Protein AF-A0A3G9IHD8-F1 (afdb_monomer_lite)

Structure (mmCIF, N/CA/C/O backbone):
data_AF-A0A3G9IHD8-F1
#
_entry.id   AF-A0A3G9IHD8-F1
#
loop_
_atom_site.group_PDB
_atom_site.id
_atom_site.type_symbol
_atom_site.label_atom_id
_atom_site.label_alt_id
_atom_site.label_comp_id
_atom_site.label_asym_id
_atom_site.label_entity_id
_atom_site.label_seq_id
_atom_site.pdbx_PDB_ins_code
_atom_site.Cartn_x
_atom_site.Cartn_y
_atom_site.Cartn_z
_atom_site.occupancy
_atom_site.B_iso_or_equiv
_atom_site.auth_seq_id
_atom_site.auth_comp_id
_atom_site.auth_asym_id
_atom_site.auth_atom_id
_atom_site.pdbx_PDB_model_num
ATOM 1 N N . MET A 1 1 ? -24.654 1.589 18.940 1.00 43.84 1 MET A N 1
ATOM 2 C CA . MET A 1 1 ? -23.706 0.484 19.197 1.00 43.84 1 MET A CA 1
ATOM 3 C C . MET A 1 1 ? -22.509 1.143 19.850 1.00 43.84 1 MET A C 1
ATOM 5 O O . MET A 1 1 ? -22.102 2.148 19.286 1.00 43.84 1 MET A O 1
ATOM 9 N N . PRO A 1 2 ? -22.046 0.743 21.045 1.00 43.19 2 PRO A N 1
ATOM 10 C CA . PRO A 1 2 ? -20.922 1.435 21.656 1.00 43.19 2 PRO A CA 1
ATOM 11 C C . PRO A 1 2 ? -19.673 1.241 20.790 1.00 43.19 2 PRO A C 1
ATOM 13 O O . PRO A 1 2 ? -19.374 0.123 20.369 1.00 43.19 2 PRO A O 1
ATOM 16 N N . ASP A 1 3 ? -19.035 2.371 20.500 1.00 48.75 3 ASP A N 1
ATOM 17 C CA . ASP A 1 3 ? -17.799 2.570 19.748 1.00 48.75 3 ASP A CA 1
ATOM 18 C C . ASP A 1 3 ? -16.581 2.036 20.517 1.00 48.75 3 ASP A C 1
ATOM 20 O O . ASP A 1 3 ? -15.739 2.809 20.971 1.00 48.75 3 ASP A O 1
ATOM 24 N N . ASP A 1 4 ? -16.442 0.720 20.660 1.00 52.81 4 ASP A N 1
ATOM 25 C CA . ASP A 1 4 ? -15.159 0.145 21.086 1.00 52.81 4 ASP A CA 1
ATOM 26 C C . ASP A 1 4 ? -14.214 0.086 19.875 1.00 52.81 4 ASP A C 1
ATOM 28 O O . ASP A 1 4 ? -13.868 -0.980 19.361 1.00 52.81 4 ASP A O 1
ATOM 32 N N . ALA A 1 5 ? -13.831 1.261 19.366 1.00 62.56 5 ALA A N 1
ATOM 33 C CA . ALA A 1 5 ? -12.695 1.356 18.464 1.00 62.56 5 ALA A CA 1
ATOM 34 C C . ALA A 1 5 ? -11.456 0.854 19.229 1.00 62.56 5 ALA A C 1
ATOM 36 O O . ALA A 1 5 ? -11.231 1.292 20.362 1.00 62.56 5 ALA A O 1
ATOM 37 N N . PRO A 1 6 ? -10.668 -0.082 18.669 1.00 67.94 6 PRO A N 1
ATOM 38 C CA . PRO A 1 6 ? -9.486 -0.589 19.351 1.00 67.94 6 PRO A CA 1
ATOM 39 C C . PRO A 1 6 ? -8.554 0.577 19.692 1.00 67.94 6 PRO A C 1
ATOM 41 O O . PRO A 1 6 ? -8.315 1.446 18.857 1.00 67.94 6 PRO A O 1
ATOM 44 N N . GLU A 1 7 ? -8.031 0.598 20.918 1.00 79.88 7 GLU A N 1
ATOM 45 C CA . GLU A 1 7 ? -7.058 1.606 21.335 1.00 79.88 7 GLU A CA 1
ATOM 46 C C . GLU A 1 7 ? -5.774 1.417 20.514 1.00 79.88 7 GLU A C 1
ATOM 48 O O . GLU A 1 7 ? -5.081 0.400 20.633 1.00 79.88 7 GLU A O 1
ATOM 53 N N . LEU A 1 8 ? -5.501 2.365 19.615 1.00 86.12 8 LEU A N 1
ATOM 54 C CA . LEU A 1 8 ? -4.355 2.304 18.716 1.00 86.12 8 LEU A CA 1
ATOM 55 C C . LEU A 1 8 ? -3.126 2.954 19.365 1.00 86.12 8 LEU A C 1
ATOM 57 O O . LEU A 1 8 ? -3.254 3.986 20.026 1.00 86.12 8 LEU A O 1
ATOM 61 N N . PRO A 1 9 ? -1.925 2.381 19.165 1.00 87.44 9 PRO A N 1
ATOM 62 C CA . PRO A 1 9 ? -0.672 3.038 19.515 1.00 87.44 9 PRO A CA 1
ATOM 63 C C . PRO A 1 9 ? -0.534 4.436 18.896 1.00 87.44 9 PRO A C 1
ATOM 65 O O . PRO A 1 9 ? -1.052 4.711 17.813 1.00 87.44 9 PRO A O 1
ATOM 68 N N . GLU A 1 10 ? 0.236 5.301 19.558 1.00 87.56 10 GLU A N 1
ATOM 69 C CA . GLU A 1 10 ? 0.576 6.626 19.038 1.00 87.56 10 GLU A CA 1
ATOM 70 C C . GLU A 1 10 ? 1.268 6.526 17.667 1.00 87.56 10 GLU A C 1
ATOM 72 O O . GLU A 1 10 ? 2.148 5.690 17.455 1.00 87.56 10 GLU A O 1
ATOM 77 N N . GLY A 1 11 ? 0.856 7.380 16.726 1.00 86.44 11 GLY A N 1
ATOM 78 C CA . GLY A 1 11 ? 1.380 7.401 15.357 1.00 86.44 11 GLY A CA 1
ATOM 79 C C . GLY A 1 11 ? 0.666 6.467 14.376 1.00 86.44 11 GLY A C 1
ATOM 80 O O . GLY A 1 11 ? 0.980 6.508 13.188 1.00 86.44 11 GLY A O 1
ATOM 81 N N . ILE A 1 12 ? -0.306 5.667 14.830 1.00 92.38 12 ILE A N 1
ATOM 82 C CA . ILE A 1 12 ? -1.180 4.896 13.940 1.00 92.38 12 ILE A CA 1
ATOM 83 C C . ILE A 1 12 ? -2.451 5.695 13.667 1.00 92.38 12 ILE A C 1
ATOM 85 O O . ILE A 1 12 ? -3.215 6.013 14.578 1.00 92.38 12 ILE A O 1
ATOM 89 N N . ASP A 1 13 ? -2.683 5.993 12.392 1.00 93.50 13 ASP A N 1
ATOM 90 C CA . ASP A 1 13 ? -3.880 6.692 11.944 1.00 93.50 13 ASP A CA 1
ATOM 91 C C . ASP A 1 13 ? -5.011 5.683 11.654 1.00 93.50 13 ASP A C 1
ATOM 93 O O . ASP A 1 13 ? -4.870 4.844 10.755 1.00 93.50 13 ASP A O 1
ATOM 97 N N . PRO A 1 14 ? -6.151 5.746 12.371 1.00 93.62 14 PRO A N 1
ATOM 98 C CA . PRO A 1 14 ? -7.280 4.848 12.138 1.00 93.62 14 PRO A CA 1
ATOM 99 C C . PRO A 1 14 ? -7.913 5.000 10.745 1.00 93.62 14 PRO A C 1
ATOM 101 O O . PRO A 1 14 ? -8.619 4.094 10.296 1.00 93.62 14 PRO A O 1
ATOM 104 N N . SER A 1 15 ? -7.684 6.119 10.049 1.00 95.69 15 SER A N 1
ATOM 105 C CA . SER A 1 15 ? -8.157 6.316 8.677 1.00 95.69 15 SER A CA 1
ATOM 106 C C . SER A 1 15 ? -7.394 5.457 7.670 1.00 95.69 15 SER A C 1
ATOM 108 O O . SER A 1 15 ? -7.948 5.118 6.629 1.00 95.69 15 SER A O 1
ATOM 110 N N . LEU A 1 16 ? -6.171 5.015 7.982 1.00 96.56 16 LEU A N 1
ATOM 111 C CA . LEU A 1 16 ? -5.331 4.199 7.101 1.00 96.56 16 LEU A CA 1
ATOM 112 C C . LEU A 1 16 ? -5.588 2.693 7.265 1.00 96.56 16 LEU A C 1
ATOM 114 O O . LEU A 1 16 ? -4.653 1.888 7.314 1.00 96.56 16 LEU A O 1
ATOM 118 N N . TRP A 1 17 ? -6.860 2.300 7.365 1.00 96.06 17 TRP A N 1
ATOM 119 C CA . TRP A 1 17 ? -7.224 0.900 7.552 1.00 96.06 17 TRP A CA 1
ATOM 120 C C . TRP A 1 17 ? -7.157 0.091 6.249 1.00 96.06 17 TRP A C 1
ATOM 122 O O . TRP A 1 17 ? -7.548 0.548 5.172 1.00 96.06 17 TRP A O 1
ATOM 132 N N . ILE A 1 18 ? -6.716 -1.158 6.381 1.00 96.25 18 ILE A N 1
ATOM 133 C CA . ILE A 1 18 ? -6.695 -2.193 5.347 1.00 96.25 18 ILE A CA 1
ATOM 134 C C . ILE A 1 18 ? -7.279 -3.498 5.896 1.00 96.25 18 ILE A C 1
ATOM 136 O O . ILE A 1 18 ? -7.372 -3.697 7.106 1.00 96.25 18 ILE A O 1
ATOM 140 N N . ARG A 1 19 ? -7.656 -4.419 5.014 1.00 94.94 19 ARG A N 1
ATOM 141 C CA . ARG A 1 19 ? -7.998 -5.801 5.359 1.00 94.94 19 ARG A CA 1
ATOM 142 C C . ARG A 1 19 ? -7.054 -6.751 4.654 1.00 94.94 19 ARG A C 1
ATOM 144 O O . ARG A 1 19 ? -6.878 -6.670 3.441 1.00 94.94 19 ARG A O 1
ATOM 151 N N . THR A 1 20 ? -6.513 -7.689 5.417 1.00 92.12 20 THR A N 1
ATOM 152 C CA . THR A 1 20 ? -5.655 -8.764 4.918 1.00 92.12 20 THR A CA 1
ATOM 153 C C . THR A 1 20 ? -6.279 -10.121 5.230 1.00 92.12 20 THR A C 1
ATOM 155 O O . THR A 1 20 ? -7.063 -10.265 6.175 1.00 92.12 20 THR A O 1
ATOM 158 N N . ALA A 1 21 ? -5.914 -11.153 4.465 1.00 83.56 21 ALA A N 1
ATOM 159 C CA . ALA A 1 21 ? -6.394 -12.515 4.718 1.00 83.56 21 ALA A CA 1
ATOM 160 C C . ALA A 1 21 ? -5.950 -13.068 6.092 1.00 83.56 21 ALA A C 1
ATOM 162 O O . ALA A 1 21 ? -6.582 -13.978 6.621 1.00 83.56 21 ALA A O 1
ATOM 163 N N . GLY A 1 22 ? -4.863 -12.534 6.668 1.00 75.25 22 GLY A N 1
ATOM 164 C CA . GLY A 1 22 ? -4.213 -13.089 7.858 1.00 75.25 22 GLY A CA 1
ATOM 165 C C . GLY A 1 22 ? -4.799 -12.656 9.207 1.00 75.25 22 GLY A C 1
ATOM 166 O O . GLY A 1 22 ? -4.720 -13.430 10.160 1.00 75.25 22 GLY A O 1
ATOM 167 N N . CYS A 1 23 ? -5.358 -11.445 9.321 1.00 75.94 23 CYS A N 1
ATOM 168 C CA . CYS A 1 23 ? -5.965 -10.953 10.573 1.00 75.94 23 CYS A CA 1
ATOM 169 C C . CYS A 1 23 ? -7.504 -11.098 10.533 1.00 75.94 23 CYS A C 1
ATOM 171 O O . CYS A 1 23 ? -8.114 -11.330 11.574 1.00 75.94 23 CYS A O 1
ATOM 173 N N . GLY A 1 24 ? -8.142 -11.028 9.352 1.00 72.06 24 GLY A N 1
ATOM 174 C CA . GLY A 1 24 ? -9.606 -11.143 9.191 1.00 72.06 24 GLY A CA 1
ATOM 175 C C . GLY A 1 24 ? -10.404 -9.924 9.683 1.00 72.06 24 GLY A C 1
ATOM 176 O O . GLY A 1 24 ? -11.623 -9.876 9.532 1.00 72.06 24 GLY A O 1
ATOM 177 N N . TRP A 1 25 ? -9.707 -8.927 10.228 1.00 83.88 25 TRP A N 1
ATOM 178 C CA . TRP A 1 25 ? -10.220 -7.652 10.720 1.00 83.88 25 TRP A CA 1
ATOM 179 C C . TRP A 1 25 ? -9.425 -6.493 10.101 1.00 83.88 25 TRP A C 1
ATOM 181 O O . TRP A 1 25 ? -8.554 -6.718 9.262 1.00 83.88 25 TRP A O 1
ATOM 191 N N . ALA A 1 26 ? -9.741 -5.254 10.490 1.00 91.25 26 ALA A N 1
ATOM 192 C CA . ALA A 1 26 ? -8.976 -4.086 10.068 1.00 91.25 26 ALA A CA 1
ATOM 193 C C . ALA A 1 26 ? -7.564 -4.088 10.685 1.00 91.25 26 ALA A C 1
ATOM 195 O O . ALA A 1 26 ? -7.411 -4.174 11.907 1.00 91.25 26 ALA A O 1
ATOM 196 N N . ASP A 1 27 ? -6.567 -3.966 9.814 1.00 94.81 27 ASP A N 1
ATOM 197 C CA . ASP A 1 27 ? -5.173 -3.639 10.112 1.00 94.81 27 ASP A CA 1
ATOM 198 C C . ASP A 1 27 ? -4.909 -2.182 9.697 1.00 94.81 27 ASP A C 1
ATOM 200 O O . ASP A 1 27 ? -5.689 -1.614 8.935 1.00 94.81 27 ASP A O 1
ATOM 204 N N . TYR A 1 28 ? -3.817 -1.566 10.153 1.00 95.88 28 TYR A N 1
ATOM 205 C CA . TYR A 1 28 ? -3.544 -0.143 9.895 1.00 95.88 28 TYR A CA 1
ATOM 206 C C . TYR A 1 28 ? -2.148 0.083 9.336 1.00 95.88 28 TYR A C 1
ATOM 208 O O . TYR A 1 28 ? -1.170 -0.383 9.922 1.00 95.88 28 TYR A O 1
ATOM 216 N N . LEU A 1 29 ? -2.052 0.807 8.222 1.00 96.00 29 LEU A N 1
ATOM 217 C CA . LEU A 1 29 ? -0.778 1.191 7.615 1.00 96.00 29 LEU A CA 1
ATOM 218 C C . LEU A 1 29 ? -0.108 2.295 8.430 1.00 96.00 29 LEU A C 1
ATOM 220 O O . LEU A 1 29 ? -0.768 3.235 8.868 1.00 96.00 29 LEU A O 1
ATOM 224 N N . PHE A 1 30 ? 1.211 2.203 8.602 1.00 93.06 30 PHE A N 1
ATOM 225 C 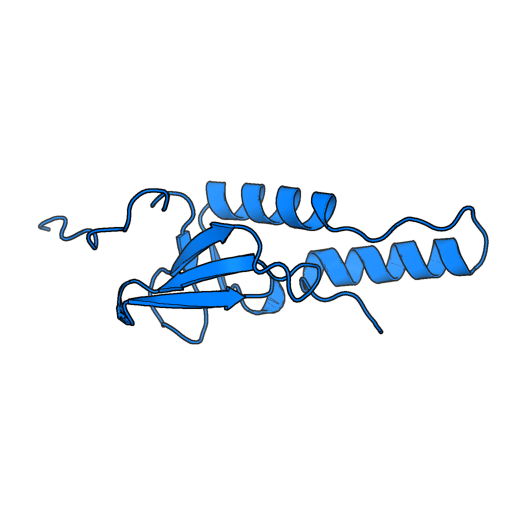CA . PHE A 1 30 ? 1.949 3.232 9.338 1.00 93.06 30 PHE A CA 1
ATOM 226 C C . PHE A 1 30 ? 3.401 3.461 8.885 1.00 93.06 30 PHE A C 1
ATOM 228 O O . PHE A 1 30 ? 4.072 4.324 9.448 1.00 93.06 30 PHE A O 1
ATOM 235 N N . GLY A 1 31 ? 3.929 2.745 7.879 1.00 90.00 31 GLY A N 1
ATOM 236 C CA . GLY A 1 31 ? 5.279 3.062 7.390 1.00 90.00 31 GLY A CA 1
ATOM 237 C C . GLY A 1 31 ? 5.946 2.062 6.448 1.00 90.00 31 GLY A C 1
ATOM 238 O O . GLY A 1 31 ? 5.287 1.255 5.798 1.00 90.00 31 GLY A O 1
ATOM 239 N N . ASN A 1 32 ? 7.281 2.140 6.389 1.00 87.62 32 ASN A N 1
ATOM 240 C CA . ASN A 1 32 ? 8.157 1.305 5.563 1.00 87.62 32 ASN A CA 1
ATOM 241 C C . ASN A 1 32 ? 8.900 0.274 6.442 1.00 87.62 32 ASN A C 1
ATOM 243 O O . ASN A 1 32 ? 9.535 0.670 7.419 1.00 87.62 32 ASN A O 1
ATOM 247 N N . PRO A 1 33 ? 8.861 -1.036 6.132 1.00 86.38 33 PRO A N 1
ATOM 248 C CA . PRO A 1 33 ? 9.585 -2.061 6.882 1.00 86.38 33 PRO A CA 1
ATOM 249 C C . PRO A 1 33 ? 11.091 -2.123 6.549 1.00 86.38 33 PRO A C 1
ATOM 251 O O . PRO A 1 33 ? 11.793 -2.956 7.117 1.00 86.38 33 PRO A O 1
ATOM 254 N N . HIS A 1 34 ? 11.582 -1.305 5.610 1.00 81.94 34 HIS A N 1
ATOM 255 C CA . HIS A 1 34 ? 12.979 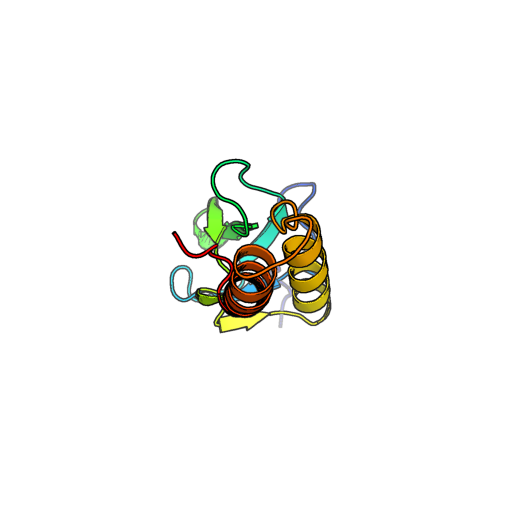-1.148 5.167 1.00 81.94 34 HIS A CA 1
ATOM 256 C C . HIS A 1 34 ? 13.698 -2.425 4.700 1.00 81.94 34 HIS A C 1
ATOM 258 O O . HIS A 1 34 ? 14.912 -2.428 4.512 1.00 81.94 34 HIS A O 1
ATOM 264 N N . THR A 1 35 ? 12.965 -3.520 4.510 1.00 75.94 35 THR A N 1
ATOM 265 C CA . THR A 1 35 ? 13.522 -4.850 4.221 1.00 75.94 35 THR A CA 1
ATOM 266 C C . THR A 1 35 ? 13.267 -5.303 2.789 1.00 75.94 35 THR A C 1
ATOM 268 O O . THR A 1 35 ? 14.117 -5.974 2.211 1.00 75.94 35 THR A O 1
ATOM 271 N N . PHE A 1 36 ? 12.134 -4.918 2.196 1.00 78.56 36 PHE A N 1
ATOM 272 C CA . PHE 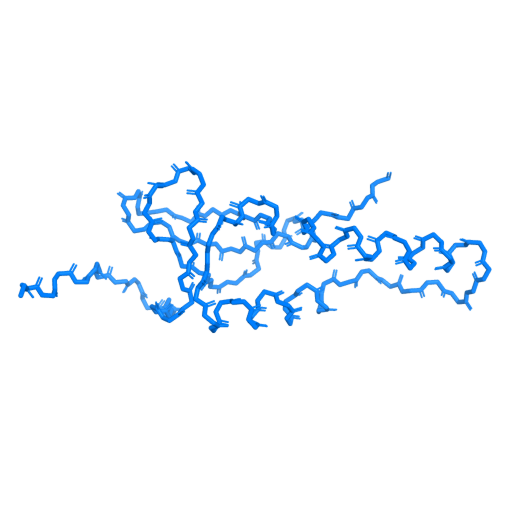A 1 36 ? 11.761 -5.283 0.830 1.00 78.56 36 PHE A CA 1
ATOM 273 C C . PHE A 1 36 ? 11.084 -4.095 0.133 1.00 78.56 36 PHE A C 1
ATOM 275 O O . PHE A 1 36 ? 10.134 -3.549 0.703 1.00 78.56 36 PHE A O 1
ATOM 282 N N . PRO A 1 37 ? 11.534 -3.695 -1.073 1.00 81.25 37 PRO A N 1
ATOM 283 C CA . PRO A 1 37 ? 10.869 -2.654 -1.854 1.00 81.25 37 PRO A CA 1
ATOM 284 C C . PRO A 1 37 ? 9.387 -2.976 -2.069 1.00 81.25 37 PRO A C 1
ATOM 286 O O . PRO A 1 37 ? 9.044 -4.117 -2.367 1.00 81.25 37 PRO A O 1
ATOM 289 N N . GLY A 1 38 ? 8.521 -1.979 -1.881 1.00 86.12 38 GLY A N 1
ATOM 290 C CA . GLY A 1 38 ? 7.067 -2.087 -2.073 1.00 86.12 38 GLY A CA 1
ATOM 291 C C . GLY A 1 38 ? 6.282 -2.768 -0.956 1.00 86.12 38 GLY A C 1
ATOM 292 O O . GLY A 1 38 ? 5.066 -2.589 -0.880 1.00 86.12 38 GLY A O 1
ATOM 293 N N . ARG A 1 39 ? 6.947 -3.456 -0.018 1.00 93.56 39 ARG A N 1
ATOM 294 C CA . ARG A 1 39 ? 6.280 -3.907 1.208 1.00 93.56 39 ARG A CA 1
ATOM 295 C C . ARG A 1 39 ? 6.025 -2.730 2.132 1.00 93.56 39 ARG A C 1
ATOM 297 O O . ARG A 1 39 ? 6.878 -1.863 2.295 1.00 93.56 39 ARG A O 1
ATOM 304 N N . MET A 1 40 ? 4.859 -2.730 2.755 1.00 94.81 40 MET A N 1
ATOM 305 C CA . MET A 1 40 ? 4.357 -1.690 3.646 1.00 94.81 40 MET A CA 1
ATOM 306 C C . MET A 1 40 ? 4.262 -2.237 5.067 1.00 94.81 40 MET A C 1
ATOM 308 O O . MET A 1 40 ? 4.040 -3.429 5.269 1.00 94.81 40 MET A O 1
ATOM 312 N N . HIS A 1 41 ? 4.444 -1.382 6.064 1.00 94.25 41 HIS A N 1
ATOM 313 C CA . HIS A 1 41 ? 4.348 -1.753 7.469 1.00 94.25 41 HIS A CA 1
ATOM 314 C C . HIS A 1 41 ? 2.916 -1.531 7.957 1.00 94.25 41 HIS A C 1
ATOM 316 O O . HIS A 1 41 ? 2.373 -0.431 7.816 1.00 94.25 41 HIS A O 1
ATOM 322 N N . ALA A 1 42 ? 2.321 -2.578 8.526 1.00 94.50 42 ALA A N 1
ATOM 323 C CA . ALA A 1 42 ? 0.964 -2.568 9.045 1.00 94.50 42 ALA A CA 1
ATOM 324 C C . ALA A 1 42 ? 0.902 -3.095 10.484 1.00 94.50 42 ALA A C 1
ATOM 326 O O . ALA A 1 42 ? 1.733 -3.903 10.905 1.00 94.50 42 ALA A O 1
ATOM 327 N N . TYR A 1 43 ? -0.091 -2.637 11.239 1.00 94.25 43 TYR A N 1
ATOM 328 C CA . TYR A 1 43 ? -0.375 -3.061 12.607 1.00 94.25 43 TYR A CA 1
ATOM 329 C C . TYR A 1 43 ? -1.714 -3.802 12.677 1.00 94.25 43 TYR A C 1
ATOM 331 O O . TYR A 1 43 ? -2.737 -3.252 12.278 1.00 94.25 43 TYR A O 1
ATOM 339 N N . CYS A 1 44 ? -1.715 -5.025 13.219 1.00 92.38 44 CYS A N 1
ATOM 340 C CA . CYS A 1 44 ? -2.939 -5.781 13.537 1.00 92.38 44 CYS A CA 1
ATOM 341 C C . CYS A 1 44 ? -3.226 -5.588 15.038 1.00 92.38 44 CYS A C 1
ATOM 343 O O . CYS A 1 44 ? -2.494 -6.153 15.865 1.00 92.38 44 CYS A O 1
ATOM 345 N N . PRO A 1 45 ? -4.276 -4.837 15.430 1.00 90.44 45 PRO A N 1
ATOM 346 C CA . PRO A 1 45 ? -4.579 -4.579 16.842 1.00 90.44 45 PRO A CA 1
ATOM 347 C C . PRO A 1 45 ? -4.982 -5.854 17.594 1.00 90.44 45 PRO A C 1
ATOM 349 O O . PRO A 1 45 ? -4.653 -6.013 18.766 1.00 90.44 45 PRO A O 1
ATOM 352 N N . HIS A 1 46 ? -5.608 -6.814 16.907 1.00 87.62 46 HIS A N 1
ATOM 353 C CA . HIS A 1 46 ? -6.056 -8.090 17.480 1.00 87.62 46 HIS A CA 1
ATOM 354 C C . HIS A 1 46 ? -4.895 -8.948 17.983 1.00 87.62 46 HIS A C 1
ATOM 356 O O . HIS A 1 46 ? -4.990 -9.600 19.019 1.00 87.62 46 HIS A O 1
ATOM 362 N N . GLN A 1 47 ? -3.788 -8.942 17.241 1.00 88.56 47 GLN A N 1
ATOM 363 C CA . GLN A 1 47 ? -2.581 -9.696 17.582 1.00 88.56 47 GLN A CA 1
ATOM 364 C C . GLN A 1 47 ? -1.519 -8.814 18.248 1.00 88.56 47 GLN A C 1
ATOM 366 O O . GLN A 1 47 ? -0.453 -9.313 18.604 1.00 88.56 47 GLN A O 1
ATOM 371 N N . ARG A 1 48 ? -1.799 -7.510 18.403 1.00 89.31 48 ARG A N 1
ATOM 372 C CA . ARG A 1 48 ? -0.902 -6.486 18.955 1.00 89.31 48 ARG A CA 1
ATOM 373 C C . ARG A 1 48 ? 0.506 -6.548 18.353 1.00 89.31 48 ARG A C 1
ATOM 375 O O . ARG A 1 48 ? 1.496 -6.445 19.075 1.00 89.31 48 ARG A O 1
ATOM 382 N N . ARG A 1 49 ? 0.596 -6.737 17.033 1.00 91.00 49 ARG A N 1
ATOM 383 C CA . ARG A 1 49 ? 1.870 -6.919 16.322 1.00 91.00 49 ARG A CA 1
ATOM 384 C C . ARG A 1 49 ? 1.935 -6.107 15.039 1.00 91.00 49 ARG A C 1
ATOM 386 O O . ARG A 1 49 ? 0.920 -5.915 14.368 1.00 91.00 49 ARG A O 1
ATOM 393 N N . ASN A 1 50 ? 3.157 -5.739 14.674 1.00 92.00 50 ASN A N 1
ATOM 394 C CA . ASN A 1 50 ? 3.458 -5.182 13.365 1.00 92.00 50 ASN A CA 1
ATOM 395 C C . ASN A 1 50 ? 3.816 -6.302 12.383 1.00 92.00 50 ASN A C 1
ATOM 397 O O . ASN A 1 50 ? 4.348 -7.342 12.782 1.00 92.00 50 ASN A O 1
ATOM 401 N N . PHE A 1 51 ? 3.544 -6.089 11.103 1.00 92.44 51 PHE A N 1
ATOM 402 C CA . PHE A 1 51 ? 3.895 -7.013 10.032 1.00 92.44 51 PHE A CA 1
ATOM 403 C C . PHE A 1 51 ? 4.084 -6.269 8.706 1.00 92.44 51 PHE A C 1
ATOM 405 O O . PHE A 1 51 ? 3.602 -5.152 8.532 1.00 92.44 51 PHE A O 1
ATOM 412 N N . ALA A 1 52 ? 4.805 -6.889 7.774 1.00 93.69 52 ALA A N 1
ATOM 413 C CA . ALA A 1 52 ? 4.988 -6.357 6.430 1.00 93.69 52 ALA A CA 1
ATOM 414 C C . ALA A 1 52 ? 3.936 -6.940 5.477 1.00 93.69 52 ALA A C 1
ATOM 416 O O . ALA A 1 52 ? 3.758 -8.158 5.445 1.00 93.69 52 ALA A O 1
ATOM 417 N N . VAL A 1 53 ? 3.297 -6.088 4.680 1.00 93.56 53 VAL A N 1
ATOM 418 C CA . VAL A 1 53 ? 2.229 -6.440 3.736 1.00 93.56 53 VAL A CA 1
ATOM 419 C C . VAL A 1 53 ? 2.548 -5.899 2.342 1.00 93.56 53 VAL A C 1
ATOM 421 O O . VAL A 1 53 ? 3.039 -4.781 2.207 1.00 93.56 53 VAL A O 1
ATOM 424 N N . SER A 1 54 ? 2.313 -6.694 1.303 1.00 93.75 54 SER A N 1
ATOM 425 C CA . SER A 1 54 ? 2.370 -6.262 -0.101 1.00 93.75 54 SER A CA 1
ATOM 426 C C . SER A 1 54 ? 0.993 -5.805 -0.594 1.00 93.75 54 SER A C 1
ATOM 428 O O . SER A 1 54 ? -0.029 -6.134 0.008 1.00 93.75 54 SER A O 1
ATOM 430 N N . MET A 1 55 ? 0.939 -5.076 -1.713 1.00 94.31 55 MET A N 1
ATOM 431 C CA . MET A 1 55 ? -0.336 -4.661 -2.315 1.00 94.31 55 MET A CA 1
ATOM 432 C C . MET A 1 55 ? -1.215 -5.868 -2.683 1.00 94.31 55 MET A C 1
ATOM 434 O O . MET A 1 55 ? -2.425 -5.831 -2.482 1.00 94.31 55 MET A O 1
ATOM 438 N N . SER A 1 56 ? -0.609 -6.973 -3.130 1.00 93.69 56 SER A N 1
ATOM 439 C CA . SER A 1 56 ? -1.329 -8.207 -3.474 1.00 93.69 56 SER A CA 1
ATOM 440 C C . SER A 1 56 ? -2.028 -8.885 -2.285 1.00 93.69 56 SER A C 1
ATOM 442 O O . SER A 1 56 ? -2.964 -9.661 -2.473 1.00 93.69 56 SER A O 1
ATOM 444 N N . GLU A 1 57 ? -1.596 -8.587 -1.057 1.00 93.62 57 GLU A N 1
ATOM 445 C CA . GLU A 1 57 ? -2.158 -9.136 0.181 1.00 93.62 57 GLU A CA 1
ATOM 446 C C . GLU A 1 57 ? -3.303 -8.270 0.749 1.00 93.62 57 GLU A C 1
ATOM 448 O O . GLU A 1 57 ? -3.993 -8.693 1.685 1.00 93.62 57 GLU A O 1
ATOM 453 N N . VAL A 1 58 ? -3.522 -7.071 0.191 1.00 94.31 58 VAL A N 1
ATOM 454 C CA . VAL A 1 58 ? -4.589 -6.143 0.590 1.00 94.31 58 VAL A CA 1
ATOM 455 C C . VAL A 1 58 ? -5.889 -6.512 -0.126 1.00 94.31 58 VAL A C 1
ATOM 457 O O . VAL A 1 58 ? -6.021 -6.369 -1.337 1.00 94.31 58 VAL A O 1
ATOM 460 N N . LEU A 1 59 ? -6.878 -6.971 0.641 1.00 94.81 59 LEU A N 1
ATOM 461 C CA . LEU A 1 59 ? -8.190 -7.384 0.132 1.00 94.81 59 LEU A CA 1
ATOM 462 C C . LEU A 1 59 ? -9.188 -6.226 0.059 1.00 94.81 59 LEU A C 1
ATOM 464 O O . LEU A 1 59 ? -10.068 -6.208 -0.798 1.00 94.81 59 LEU A O 1
ATOM 468 N N . ASP A 1 60 ? -9.079 -5.287 0.995 1.00 95.44 60 ASP A N 1
ATOM 469 C CA . ASP A 1 60 ? -9.890 -4.076 1.057 1.00 95.44 60 ASP A CA 1
ATOM 470 C C . ASP A 1 60 ? -9.115 -2.990 1.802 1.00 95.44 60 ASP A C 1
ATOM 472 O O . ASP A 1 60 ? -8.198 -3.284 2.570 1.00 95.44 60 ASP A O 1
ATOM 476 N N . ALA A 1 61 ? -9.470 -1.737 1.570 1.00 96.50 61 ALA A N 1
ATOM 477 C CA . ALA A 1 61 ? -8.795 -0.592 2.153 1.00 96.50 61 ALA A CA 1
ATOM 478 C C . ALA A 1 61 ? -9.696 0.639 2.123 1.00 96.50 61 ALA A C 1
ATOM 480 O O . ALA A 1 61 ? -10.499 0.804 1.193 1.00 96.50 61 ALA A O 1
ATOM 481 N N . SER A 1 62 ? -9.492 1.528 3.094 1.00 97.44 62 SER A N 1
ATOM 482 C CA . SER A 1 62 ? -10.075 2.867 3.087 1.00 97.44 62 SER A CA 1
ATOM 483 C C . SER A 1 62 ? -9.626 3.679 1.870 1.00 97.44 62 SER A C 1
ATOM 485 O O . SER A 1 62 ? -8.653 3.347 1.186 1.00 97.44 62 SER A O 1
ATOM 487 N N . THR A 1 63 ? -10.319 4.781 1.597 1.00 97.94 63 THR A N 1
ATOM 488 C CA . THR A 1 63 ? -9.926 5.707 0.528 1.00 97.94 63 THR A CA 1
ATOM 489 C C . THR A 1 63 ? -8.547 6.312 0.807 1.00 97.94 63 THR A C 1
ATOM 491 O O . THR A 1 63 ? -7.699 6.373 -0.081 1.00 97.94 63 THR A O 1
ATOM 494 N N . GLU A 1 64 ? -8.305 6.710 2.051 1.00 97.94 64 GLU A N 1
ATOM 495 C CA . GLU A 1 64 ? -7.060 7.293 2.541 1.00 97.94 64 GLU A CA 1
ATOM 496 C C . GLU A 1 64 ? -5.903 6.299 2.403 1.00 97.94 64 GLU A C 1
ATOM 498 O O . GLU A 1 64 ? -4.854 6.641 1.854 1.00 97.94 64 GLU A O 1
ATOM 503 N N . ALA A 1 65 ? -6.122 5.042 2.803 1.00 97.31 65 ALA A N 1
ATOM 504 C CA . ALA A 1 65 ? -5.152 3.965 2.661 1.00 97.31 65 ALA A CA 1
ATOM 505 C C . ALA A 1 65 ? -4.831 3.699 1.188 1.00 97.31 65 ALA A C 1
ATOM 507 O O . ALA A 1 65 ? -3.662 3.569 0.843 1.00 97.31 65 ALA A O 1
ATOM 508 N N . ARG A 1 66 ? -5.826 3.684 0.292 1.00 97.06 66 ARG A N 1
ATOM 509 C CA . ARG A 1 66 ? -5.583 3.502 -1.152 1.00 97.06 66 ARG A CA 1
ATOM 510 C C . ARG A 1 66 ? -4.679 4.593 -1.720 1.00 97.06 66 ARG A C 1
ATOM 512 O O . ARG A 1 66 ? -3.733 4.276 -2.436 1.00 97.06 66 ARG A O 1
ATOM 519 N N . TYR A 1 67 ? -4.929 5.861 -1.391 1.00 97.31 67 TYR A N 1
ATOM 520 C CA . TYR A 1 67 ? -4.067 6.956 -1.848 1.00 97.31 67 TYR A CA 1
ATOM 521 C C . TYR A 1 67 ? -2.667 6.887 -1.245 1.00 97.31 67 TYR A C 1
ATOM 523 O O . TYR A 1 67 ? -1.684 7.114 -1.952 1.00 97.31 67 TYR A O 1
ATOM 531 N N . TRP A 1 68 ? -2.573 6.530 0.035 1.00 96.94 68 TRP A N 1
ATOM 532 C CA . TRP A 1 68 ? -1.293 6.326 0.696 1.00 96.94 68 TRP A CA 1
ATOM 533 C C . TRP A 1 68 ? -0.484 5.210 0.022 1.00 96.94 68 TRP A C 1
ATOM 535 O O . TRP A 1 68 ? 0.680 5.427 -0.300 1.00 96.94 68 TRP A O 1
ATOM 545 N N . ILE A 1 69 ? -1.104 4.059 -0.268 1.00 96.38 69 ILE A N 1
ATOM 546 C CA . ILE A 1 69 ? -0.458 2.916 -0.933 1.00 96.38 69 ILE A CA 1
ATOM 547 C C . ILE A 1 69 ? 0.074 3.325 -2.309 1.00 96.38 69 ILE A C 1
ATOM 549 O O . ILE A 1 69 ? 1.228 3.048 -2.626 1.00 96.38 69 ILE A O 1
ATOM 553 N N . VAL A 1 70 ? -0.733 4.024 -3.113 1.00 95.88 70 VAL A N 1
ATOM 554 C CA . VAL A 1 70 ? -0.314 4.498 -4.442 1.00 95.88 70 VAL A CA 1
ATOM 555 C C . VAL A 1 70 ? 0.914 5.403 -4.333 1.00 95.88 70 VAL A C 1
ATOM 557 O O . VAL A 1 70 ? 1.910 5.171 -5.016 1.00 95.88 70 VAL A O 1
ATOM 560 N N . GLY A 1 71 ? 0.880 6.400 -3.445 1.00 95.56 71 GLY A N 1
ATOM 561 C CA . GLY A 1 71 ? 2.020 7.293 -3.232 1.00 95.56 71 GLY A CA 1
ATOM 562 C C . GLY A 1 71 ? 3.259 6.557 -2.716 1.00 95.56 71 GLY A C 1
ATOM 563 O O . GLY A 1 71 ? 4.371 6.818 -3.171 1.00 95.56 71 GLY A O 1
ATOM 564 N N . TYR A 1 72 ? 3.064 5.602 -1.806 1.00 95.38 72 TYR A N 1
ATOM 565 C CA . TYR A 1 72 ? 4.132 4.780 -1.257 1.00 95.38 72 TYR A CA 1
ATOM 566 C C . TYR A 1 72 ? 4.826 3.950 -2.339 1.00 95.38 72 TYR A C 1
ATOM 568 O O . TYR A 1 72 ? 6.053 3.955 -2.406 1.00 95.38 72 TYR A O 1
ATOM 576 N N . LEU A 1 73 ? 4.066 3.266 -3.199 1.00 95.12 73 LEU A N 1
ATOM 577 C CA . LEU A 1 73 ? 4.628 2.451 -4.277 1.00 95.12 73 LEU A CA 1
ATOM 578 C C . LEU A 1 73 ? 5.405 3.318 -5.271 1.00 95.12 73 LEU A C 1
ATOM 580 O O . LEU A 1 73 ? 6.565 3.019 -5.529 1.00 95.12 73 LEU A O 1
ATOM 584 N N . HIS A 1 74 ? 4.849 4.451 -5.706 1.00 94.19 74 HIS A N 1
ATOM 585 C CA . HIS A 1 74 ? 5.569 5.400 -6.563 1.00 94.19 74 HIS A CA 1
ATOM 586 C C . HIS A 1 74 ? 6.887 5.893 -5.946 1.00 94.19 74 HIS A C 1
ATOM 588 O O . HIS A 1 74 ? 7.891 6.039 -6.637 1.00 94.19 74 HIS A O 1
ATOM 594 N N . GLY A 1 75 ? 6.906 6.129 -4.632 1.00 92.12 75 GLY A N 1
ATOM 595 C CA . GLY A 1 75 ? 8.116 6.535 -3.913 1.00 92.12 75 GLY A CA 1
ATOM 596 C C . GLY A 1 75 ? 9.145 5.417 -3.701 1.00 92.12 75 GLY A C 1
ATOM 597 O O . GLY A 1 75 ? 10.261 5.708 -3.279 1.00 92.12 75 GLY A O 1
ATOM 598 N N . ASN A 1 76 ? 8.786 4.156 -3.965 1.00 92.31 76 ASN A N 1
ATOM 599 C CA . ASN A 1 76 ? 9.650 2.981 -3.811 1.00 92.31 76 ASN A CA 1
ATOM 600 C C . ASN A 1 76 ? 9.966 2.296 -5.156 1.00 92.31 76 ASN A C 1
ATOM 602 O O . ASN A 1 76 ? 10.464 1.168 -5.161 1.00 92.31 76 ASN A O 1
ATOM 606 N N . GLU A 1 77 ? 9.691 2.953 -6.284 1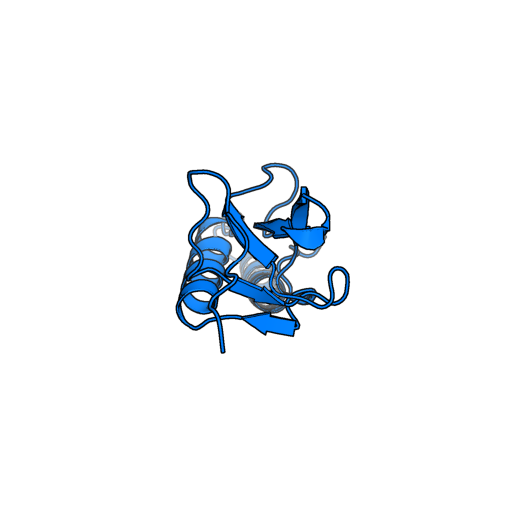.00 92.38 77 GLU A N 1
ATOM 607 C CA . GLU A 1 77 ? 10.142 2.497 -7.600 1.00 92.38 77 GLU A CA 1
ATOM 608 C C . GLU A 1 77 ? 11.689 2.480 -7.650 1.00 92.38 77 GLU A C 1
ATOM 610 O O . GLU A 1 77 ? 12.329 3.450 -7.231 1.00 92.38 77 GLU A O 1
ATOM 615 N N . PRO A 1 78 ? 12.328 1.408 -8.155 1.00 89.94 78 PRO A N 1
ATOM 616 C CA . PRO A 1 78 ? 13.760 1.397 -8.431 1.00 89.94 78 PRO A CA 1
ATOM 617 C C . PRO A 1 78 ? 14.154 2.437 -9.476 1.00 89.94 78 PRO A C 1
ATOM 619 O O . PRO A 1 78 ? 13.341 2.850 -10.302 1.00 89.94 78 PRO A O 1
ATOM 622 N N . GLU A 1 79 ? 15.436 2.796 -9.493 1.00 91.31 79 GLU A N 1
ATOM 623 C CA . GLU A 1 79 ? 15.977 3.721 -10.486 1.00 91.31 79 GLU A CA 1
ATOM 624 C C . GLU A 1 79 ? 15.690 3.240 -11.915 1.00 91.31 79 GLU A C 1
ATOM 626 O O . GLU A 1 79 ? 15.887 2.070 -12.258 1.00 91.31 79 GLU A O 1
ATOM 631 N N . ARG A 1 80 ? 15.183 4.160 -12.739 1.00 92.88 80 ARG A N 1
ATOM 632 C CA . ARG A 1 80 ? 14.842 3.891 -14.131 1.00 92.88 80 ARG A CA 1
ATOM 633 C C . ARG A 1 80 ? 16.114 3.907 -14.992 1.00 92.88 80 ARG A C 1
ATOM 635 O O . ARG A 1 80 ? 16.840 4.898 -14.940 1.00 92.88 80 ARG A O 1
ATOM 642 N N . PRO A 1 81 ? 16.363 2.878 -15.822 1.00 93.25 81 PRO A N 1
ATOM 643 C CA . PRO A 1 81 ? 17.465 2.878 -16.782 1.00 93.25 81 PRO A CA 1
ATOM 644 C C . PRO A 1 81 ? 17.380 4.032 -17.794 1.00 93.25 81 PRO A C 1
ATOM 646 O O . PRO A 1 81 ? 16.296 4.515 -18.118 1.00 93.25 81 PRO A O 1
ATOM 649 N N . GLU A 1 82 ? 18.519 4.433 -18.362 1.00 91.69 82 GLU A N 1
ATOM 650 C CA . GLU A 1 82 ? 18.603 5.571 -19.297 1.00 91.69 82 GLU A CA 1
ATOM 651 C C . GLU A 1 82 ? 17.970 5.302 -20.682 1.00 91.69 82 GLU A C 1
ATOM 653 O O . GLU A 1 82 ? 17.793 6.233 -21.472 1.00 91.69 82 GLU A O 1
ATOM 658 N N . GLY A 1 83 ? 17.600 4.053 -21.000 1.00 92.75 83 GLY A N 1
ATOM 659 C CA . GLY A 1 83 ? 16.896 3.708 -22.237 1.00 92.75 83 GLY A CA 1
ATOM 660 C C . GLY A 1 83 ? 17.049 2.250 -22.680 1.00 92.75 83 GLY A C 1
ATOM 661 O O . GLY A 1 83 ? 17.603 1.406 -21.980 1.00 92.75 83 GLY A O 1
ATOM 662 N N . GLY A 1 84 ? 16.564 1.954 -23.889 1.00 92.25 84 GLY A N 1
ATOM 663 C CA . GLY A 1 84 ? 16.756 0.659 -24.551 1.00 92.25 84 GLY A CA 1
ATOM 664 C C . GLY A 1 84 ? 15.830 -0.458 -24.059 1.00 92.25 84 GLY A C 1
ATOM 665 O O . GLY A 1 84 ? 14.690 -0.229 -23.656 1.00 92.25 84 GLY A O 1
ATOM 666 N N . ASP A 1 85 ? 16.304 -1.699 -24.155 1.00 90.69 85 ASP A N 1
ATOM 667 C CA . ASP A 1 85 ? 15.537 -2.891 -23.763 1.00 90.69 85 ASP A CA 1
ATOM 668 C C . ASP A 1 85 ? 15.303 -2.945 -22.249 1.00 90.69 85 ASP A C 1
ATOM 670 O O . ASP A 1 85 ? 14.243 -3.383 -21.800 1.00 90.69 85 ASP A O 1
ATOM 674 N N . GLU A 1 86 ? 16.259 -2.433 -21.473 1.00 89.94 86 GLU A N 1
ATOM 675 C CA . GLU A 1 86 ? 16.176 -2.343 -20.015 1.00 89.94 86 GLU A CA 1
ATOM 676 C C . GLU A 1 86 ? 15.095 -1.355 -19.567 1.00 89.94 86 GLU A C 1
ATOM 678 O O . GLU A 1 86 ? 14.330 -1.675 -18.663 1.00 89.94 86 GLU A O 1
ATOM 683 N N . ASP A 1 87 ? 14.949 -0.211 -20.246 1.00 92.88 87 ASP A N 1
ATOM 684 C CA . ASP A 1 87 ? 13.857 0.738 -19.987 1.00 92.88 87 ASP A CA 1
ATOM 685 C C . ASP A 1 87 ? 12.478 0.120 -20.261 1.00 92.88 87 ASP A C 1
ATOM 687 O O . ASP A 1 87 ? 11.550 0.242 -19.461 1.00 92.88 87 ASP A O 1
ATOM 691 N N . ARG A 1 88 ? 12.340 -0.621 -21.369 1.00 91.00 88 ARG A N 1
ATOM 692 C CA . ARG A 1 88 ? 11.081 -1.311 -21.693 1.00 91.00 88 ARG A CA 1
ATOM 693 C C . ARG A 1 88 ? 10.732 -2.386 -20.669 1.00 91.00 88 ARG A C 1
ATOM 695 O O . ARG A 1 88 ? 9.568 -2.494 -20.285 1.00 91.00 88 ARG A O 1
ATOM 702 N N . ARG A 1 89 ? 11.722 -3.166 -20.221 1.00 91.69 89 ARG A N 1
ATOM 703 C CA . ARG A 1 89 ? 11.534 -4.144 -19.143 1.00 91.69 89 ARG A CA 1
ATOM 704 C C . ARG A 1 89 ? 11.146 -3.445 -17.843 1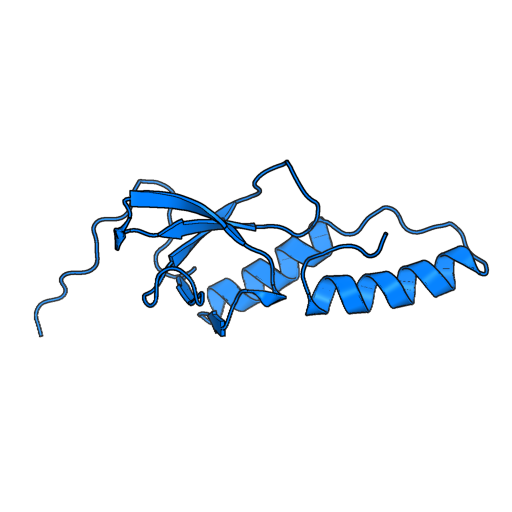.00 91.69 89 ARG A C 1
ATOM 706 O O . ARG A 1 89 ? 10.168 -3.847 -17.228 1.00 91.69 89 ARG A O 1
ATOM 713 N N . TRP A 1 90 ? 11.845 -2.374 -17.475 1.00 93.50 90 TRP A N 1
ATOM 714 C CA . TRP A 1 90 ? 11.560 -1.603 -16.268 1.00 93.50 90 TRP A CA 1
ATOM 715 C C . TRP A 1 90 ? 10.127 -1.060 -16.254 1.00 93.50 90 TRP A C 1
ATOM 717 O O . TRP A 1 90 ? 9.448 -1.162 -15.239 1.00 93.50 90 TRP A O 1
ATOM 727 N N . LEU A 1 91 ? 9.622 -0.550 -17.384 1.00 92.88 91 LEU A N 1
ATOM 728 C CA . LEU A 1 91 ? 8.235 -0.082 -17.496 1.00 92.88 91 LEU A CA 1
ATOM 729 C C . LEU A 1 91 ? 7.219 -1.207 -17.244 1.00 92.88 91 LEU A C 1
ATOM 731 O O . LEU A 1 91 ? 6.242 -0.993 -16.528 1.00 92.88 91 LEU A O 1
ATOM 735 N N . SER A 1 92 ? 7.469 -2.400 -17.791 1.00 91.38 92 SER A N 1
ATOM 736 C CA . SER A 1 92 ? 6.638 -3.585 -17.542 1.00 91.38 92 SER A CA 1
ATOM 737 C C . SER A 1 92 ? 6.715 -4.036 -16.079 1.00 91.38 92 SER A C 1
ATOM 739 O O . SER A 1 92 ? 5.694 -4.352 -15.469 1.00 91.38 92 SER A O 1
ATOM 741 N N . ASP A 1 93 ? 7.918 -4.051 -15.505 1.00 93.69 93 ASP A N 1
ATOM 742 C CA . ASP A 1 93 ? 8.155 -4.457 -14.120 1.00 93.69 93 ASP A CA 1
ATOM 743 C C . ASP A 1 93 ? 7.519 -3.460 -13.135 1.00 93.69 93 ASP A C 1
ATOM 745 O O . ASP A 1 93 ? 6.951 -3.873 -12.123 1.00 93.69 93 ASP A O 1
ATOM 749 N N . ARG A 1 94 ? 7.495 -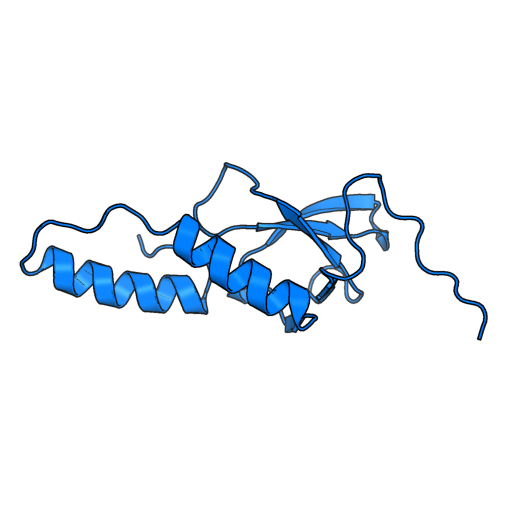2.162 -13.472 1.00 93.88 94 ARG A N 1
ATOM 750 C CA . ARG A 1 94 ? 6.804 -1.116 -12.703 1.00 93.88 94 ARG A CA 1
ATOM 751 C C . ARG A 1 94 ? 5.298 -1.344 -12.633 1.00 93.88 94 ARG A C 1
ATOM 753 O O . ARG A 1 94 ? 4.698 -1.168 -11.576 1.00 93.88 94 ARG A O 1
ATOM 760 N N . GLU A 1 95 ? 4.663 -1.724 -13.739 1.00 91.62 95 GLU A N 1
ATOM 761 C CA . GLU A 1 95 ? 3.223 -2.012 -13.736 1.00 91.62 95 GLU A CA 1
ATOM 762 C C . GLU A 1 95 ? 2.897 -3.212 -12.838 1.00 91.62 95 GLU A C 1
ATOM 764 O O . GLU A 1 95 ? 1.974 -3.139 -12.022 1.00 91.62 95 GLU A O 1
ATOM 769 N N . ALA A 1 96 ? 3.698 -4.280 -12.917 1.00 91.81 96 ALA A N 1
ATOM 770 C CA . ALA A 1 96 ? 3.573 -5.429 -12.022 1.00 91.81 96 ALA A CA 1
ATOM 771 C C . ALA A 1 96 ? 3.802 -5.034 -10.553 1.00 91.81 96 ALA A C 1
ATOM 773 O O . ALA A 1 96 ? 3.050 -5.452 -9.671 1.00 91.81 96 ALA A O 1
ATOM 774 N N . PHE A 1 97 ? 4.785 -4.171 -10.297 1.00 93.62 97 PHE A N 1
ATOM 775 C CA . PHE A 1 97 ? 5.073 -3.638 -8.972 1.00 93.62 97 PHE A CA 1
ATOM 776 C C . PHE A 1 97 ? 3.906 -2.827 -8.400 1.00 93.62 97 PHE A C 1
ATOM 778 O O . PHE A 1 97 ? 3.555 -3.003 -7.239 1.00 93.62 97 PHE A O 1
ATOM 785 N N . HIS A 1 98 ? 3.240 -1.991 -9.198 1.00 93.38 98 HIS A N 1
ATOM 786 C CA . HIS A 1 98 ? 2.088 -1.217 -8.719 1.00 93.38 98 HIS A CA 1
ATOM 787 C C . HIS A 1 98 ? 0.854 -2.083 -8.474 1.00 93.38 98 HIS A C 1
ATOM 789 O O . HIS A 1 98 ? 0.038 -1.762 -7.611 1.00 93.38 98 HIS A O 1
ATOM 795 N N . ALA A 1 99 ? 0.721 -3.187 -9.207 1.00 91.62 99 ALA A N 1
ATOM 796 C CA . ALA A 1 99 ? -0.359 -4.139 -9.000 1.00 91.62 99 ALA A CA 1
ATOM 797 C C . ALA A 1 99 ? -0.121 -5.046 -7.779 1.00 91.62 99 ALA A C 1
ATOM 799 O O . ALA A 1 99 ? -1.067 -5.363 -7.060 1.00 91.62 99 ALA A O 1
ATOM 800 N N . GLY A 1 100 ? 1.122 -5.484 -7.552 1.00 89.44 100 GLY A N 1
ATOM 801 C CA . GLY A 1 100 ? 1.446 -6.530 -6.575 1.00 89.44 100 GLY A CA 1
ATOM 802 C C . GLY A 1 100 ? 2.202 -6.064 -5.331 1.00 89.44 100 GLY A C 1
ATOM 803 O O . GLY A 1 100 ? 2.056 -6.661 -4.267 1.00 89.44 100 GLY A O 1
ATOM 804 N N . GLY A 1 101 ? 2.963 -4.975 -5.424 1.00 89.94 101 GLY A N 1
ATOM 805 C CA . GLY A 1 101 ? 3.845 -4.475 -4.365 1.00 89.94 101 GLY A CA 1
ATOM 806 C C . GLY A 1 101 ? 5.176 -5.222 -4.244 1.00 89.94 101 GLY A C 1
ATOM 807 O O . GLY A 1 101 ? 5.923 -4.955 -3.309 1.00 89.94 101 GLY A O 1
ATOM 808 N N . ASP A 1 102 ? 5.483 -6.135 -5.169 1.00 89.94 102 ASP A N 1
ATOM 809 C CA . ASP A 1 102 ? 6.747 -6.871 -5.229 1.00 89.94 102 ASP A CA 1
ATOM 810 C C . ASP A 1 102 ? 7.446 -6.580 -6.562 1.00 89.94 102 ASP A C 1
ATOM 812 O O . ASP A 1 102 ? 6.842 -6.704 -7.630 1.00 89.94 102 ASP A O 1
ATOM 816 N N . TRP A 1 103 ? 8.718 -6.170 -6.511 1.00 87.81 103 TRP A N 1
ATOM 817 C CA . TRP A 1 103 ? 9.493 -5.934 -7.730 1.00 87.81 103 TRP A CA 1
ATOM 818 C C . TRP A 1 103 ? 9.916 -7.277 -8.353 1.00 87.81 103 TRP A C 1
ATOM 820 O O . TRP A 1 103 ? 10.481 -8.116 -7.636 1.00 87.81 103 TRP A O 1
ATOM 830 N N . PRO A 1 104 ? 9.677 -7.504 -9.658 1.00 81.12 104 PRO A N 1
ATOM 831 C CA . PRO A 1 104 ? 10.107 -8.721 -10.342 1.00 81.12 104 PRO A CA 1
ATOM 832 C C . PRO A 1 104 ? 11.626 -8.935 -10.244 1.00 81.12 104 PRO A C 1
ATOM 834 O O . PRO A 1 104 ? 12.406 -7.999 -10.411 1.00 81.12 104 PRO A O 1
ATOM 837 N N . ARG A 1 105 ? 12.054 -10.170 -9.962 1.00 69.62 105 ARG A N 1
ATOM 838 C CA . ARG A 1 105 ? 13.476 -10.563 -9.969 1.00 69.62 105 ARG A CA 1
ATOM 839 C C . ARG A 1 105 ? 13.905 -11.048 -11.350 1.00 69.62 105 ARG A C 1
ATOM 841 O O . ARG A 1 105 ? 13.141 -11.836 -11.945 1.00 69.62 105 ARG A O 1
#

Secondary structure (DSSP, 8-state):
-------PPTT--TTSEEEETTTSSEEEEEE--SSSTT-EEEEETTTTEEEEE-GGGEEEE-HHHHHHHHHHHHHTPPPPPSSHHHHHHHHHHHHHHHHHSS---

Organism: NCBI:txid1804624

pLDDT: mean 88.88, std 10.61, range [43.19, 97.94]

Sequence (105 aa):
MPDDAPELPEGIDPSLWIRTAGCGWADYLFGNPHTFPGRMHAYCPHQRRNFAVSMSEVLDASTEARYWIVGYLHGNEPERPEGGDEDRRWLSDREAFHAGGDWPR

Radius of gyration: 15.65 Å; chains: 1; bounding box: 42×20×46 Å

Foldseek 3Di:
DDPPPDDDDPQWDPQLWFDFPVLRDTKTFRADPVPAQLWTWIARSVVRDIDTDHLQRTPDTHPVNVVVSQVSNVVRQPDADPDDPSNVVSVVQSVVCSNTSHGDD